Protein AF-A0A9P1DYK0-F1 (afdb_monomer)

Radius of gyration: 16.34 Å; Cα contacts (8 Å, |Δi|>4): 117; chains: 1; bounding box: 42×25×47 Å

Sequence (103 aa):
MLKLMVKHSKHFVEVVMWDDVSSKLIGKPADDLSDSLSLETLSPSDVHNDVLDLIGREFIFKVGNRKFNTLTNQNEYTIATFSENAEKIKELKESVQEEVFEV

Solvent-accessible surface area (backbone atoms only — not comparable to full-atom values): 6379 Å² total; per-residue (Å²): 111,45,76,48,81,43,80,54,95,94,45,75,40,41,35,35,26,49,47,78,50,37,17,63,73,63,71,44,62,53,66,66,52,51,64,73,62,51,90,85,64,96,64,84,75,56,71,52,52,52,58,53,67,52,61,92,63,73,71,49,71,42,70,69,46,79,44,77,37,80,90,76,73,41,57,38,33,33,45,67,46,73,45,68,56,62,69,61,53,50,54,53,55,57,65,66,69,65,77,75,81,84,130

Foldseek 3Di:
DDWDFDDDPPDTAIEDEDQVAVCVQLVHHPVVLVVLVPPPDPDPDDSVVSVVVCPPADKDFDFPDWDQDPVVRGIYTYTPHIDRPPVVVVVVVVVVVPPPDDD

Structure (mmCIF, N/CA/C/O backbone):
data_AF-A0A9P1DYK0-F1
#
_entry.id   AF-A0A9P1DYK0-F1
#
loop_
_atom_site.group_PDB
_atom_site.id
_atom_site.type_symbol
_atom_site.label_atom_id
_atom_site.label_alt_id
_atom_site.label_comp_id
_atom_site.label_asym_id
_atom_site.label_entity_id
_atom_site.label_seq_id
_atom_site.pdbx_PDB_ins_code
_atom_site.Cartn_x
_atom_site.Cartn_y
_atom_site.Cartn_z
_atom_site.occupancy
_atom_site.B_iso_or_equiv
_atom_site.auth_seq_id
_atom_site.auth_comp_id
_atom_site.auth_asym_id
_atom_site.auth_atom_id
_atom_site.pdbx_PDB_model_num
ATOM 1 N N . MET A 1 1 ? 11.215 -0.598 -4.370 1.00 80.31 1 MET A N 1
ATOM 2 C CA . MET A 1 1 ? 10.425 -0.435 -3.126 1.00 80.31 1 MET A CA 1
ATOM 3 C C . MET A 1 1 ? 9.623 0.853 -3.216 1.00 80.31 1 MET A C 1
ATOM 5 O O . MET A 1 1 ? 10.209 1.887 -3.515 1.00 80.31 1 MET A O 1
ATOM 9 N N . LEU A 1 2 ? 8.317 0.805 -2.940 1.00 85.00 2 LEU A N 1
ATOM 10 C CA . LEU A 1 2 ? 7.422 1.967 -2.955 1.00 85.00 2 LEU A CA 1
ATOM 11 C C . LEU A 1 2 ? 7.019 2.357 -1.528 1.00 85.00 2 LEU A C 1
ATOM 13 O O . LEU A 1 2 ? 6.653 1.500 -0.723 1.00 85.00 2 LEU A O 1
ATOM 17 N N . LYS A 1 3 ? 7.051 3.654 -1.220 1.00 88.19 3 LYS A N 1
ATOM 18 C CA . LYS A 1 3 ? 6.586 4.210 0.056 1.00 88.19 3 LYS A CA 1
ATOM 19 C C . LYS A 1 3 ? 5.471 5.218 -0.210 1.00 88.19 3 LYS A C 1
ATOM 21 O O . LYS A 1 3 ? 5.655 6.119 -1.022 1.00 88.19 3 LYS A O 1
ATOM 26 N N . LEU A 1 4 ? 4.331 5.060 0.462 1.00 87.25 4 LEU A N 1
ATOM 27 C CA . LEU A 1 4 ? 3.150 5.910 0.288 1.00 87.25 4 LEU A CA 1
ATOM 28 C C . LEU A 1 4 ? 2.633 6.419 1.633 1.00 87.25 4 LEU A C 1
ATOM 30 O O . LEU A 1 4 ? 2.727 5.738 2.654 1.00 87.25 4 LEU A O 1
ATOM 34 N N . MET A 1 5 ? 2.015 7.598 1.605 1.00 88.38 5 MET A N 1
ATOM 35 C CA . MET A 1 5 ? 1.212 8.105 2.714 1.00 88.38 5 MET A CA 1
ATOM 36 C C . MET A 1 5 ? -0.254 7.781 2.454 1.00 88.38 5 MET A C 1
ATOM 38 O O . MET A 1 5 ? -0.842 8.268 1.491 1.00 88.38 5 MET A O 1
ATOM 42 N N . VAL A 1 6 ? -0.851 6.967 3.320 1.00 88.25 6 VAL A N 1
ATOM 43 C CA . VAL A 1 6 ? -2.245 6.532 3.193 1.00 88.25 6 VAL A CA 1
ATOM 44 C C . VAL A 1 6 ? -3.080 7.201 4.270 1.00 88.25 6 VAL A C 1
ATOM 46 O O . VAL A 1 6 ? -2.718 7.208 5.446 1.00 88.25 6 VAL A O 1
ATOM 49 N N . LYS A 1 7 ? -4.231 7.751 3.879 1.00 87.38 7 LYS A N 1
ATOM 50 C CA . LYS A 1 7 ? -5.224 8.253 4.827 1.00 87.38 7 LYS A CA 1
ATOM 51 C C . LYS A 1 7 ? -5.998 7.073 5.419 1.00 87.38 7 LYS A C 1
ATOM 53 O O . LYS A 1 7 ? -6.771 6.430 4.719 1.00 87.38 7 LYS A O 1
ATOM 58 N N . HIS A 1 8 ? -5.819 6.820 6.711 1.00 83.06 8 HIS A N 1
ATOM 59 C CA . HIS A 1 8 ? -6.587 5.843 7.478 1.00 83.06 8 HIS A CA 1
ATOM 60 C C . HIS A 1 8 ? -7.446 6.580 8.516 1.00 83.06 8 HIS A C 1
ATOM 62 O O . HIS A 1 8 ? -6.934 7.215 9.443 1.00 83.06 8 HIS A O 1
ATOM 68 N N . SER A 1 9 ? -8.768 6.544 8.335 1.00 77.81 9 SER A N 1
ATOM 69 C CA . SER A 1 9 ? -9.743 7.317 9.119 1.00 77.81 9 SER A CA 1
ATOM 70 C C . SER A 1 9 ? -9.430 8.827 9.131 1.00 77.81 9 SER A C 1
ATOM 72 O O . SER A 1 9 ? -9.718 9.530 8.158 1.00 77.81 9 SER A O 1
ATOM 74 N N . LYS A 1 10 ? -8.830 9.338 10.217 1.00 73.12 10 LYS A N 1
ATOM 75 C CA . LYS A 1 10 ? -8.485 10.760 10.425 1.00 73.12 10 LYS A CA 1
ATOM 76 C C . LYS A 1 10 ? -6.975 11.032 10.459 1.00 73.12 10 LYS A C 1
ATOM 78 O O . LYS A 1 10 ? -6.578 12.178 10.656 1.00 73.12 10 LYS A O 1
ATOM 83 N N . HIS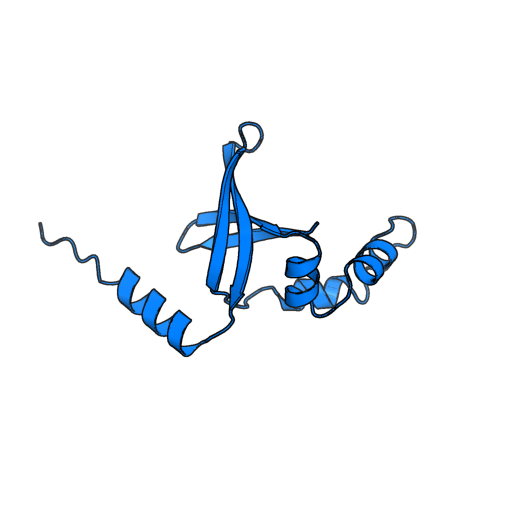 A 1 11 ? -6.139 10.014 10.266 1.00 79.62 11 HIS A N 1
ATOM 84 C CA . HIS A 1 11 ? -4.685 10.139 10.329 1.00 79.62 11 HIS A CA 1
ATOM 85 C C . HIS A 1 11 ? -4.037 9.623 9.051 1.00 79.62 11 HIS A C 1
ATOM 87 O O . HIS A 1 11 ? -4.601 8.792 8.339 1.00 79.62 11 HIS A O 1
ATOM 93 N N . PHE A 1 12 ? -2.841 10.121 8.765 1.00 84.81 12 PHE A N 1
ATOM 94 C CA . PHE A 1 12 ? -2.010 9.566 7.711 1.00 84.81 12 PHE A CA 1
ATOM 95 C C . PHE A 1 12 ? -1.036 8.569 8.321 1.00 84.81 12 PHE A C 1
ATOM 97 O O . PHE A 1 12 ? -0.446 8.832 9.370 1.00 84.81 12 PHE A O 1
ATOM 104 N N . VAL A 1 13 ? -0.896 7.426 7.666 1.00 86.75 13 VAL A N 1
ATOM 105 C CA . VAL A 1 13 ? 0.063 6.389 8.030 1.00 86.75 13 VAL A CA 1
ATOM 106 C C . VAL A 1 13 ? 1.009 6.153 6.870 1.00 86.75 13 VAL A C 1
ATOM 108 O O . VAL A 1 13 ? 0.618 6.230 5.703 1.00 86.75 13 VAL A O 1
ATOM 111 N N . GLU A 1 14 ? 2.256 5.860 7.206 1.00 89.88 14 GLU A N 1
ATOM 112 C CA . GLU A 1 14 ? 3.271 5.528 6.224 1.00 89.88 14 GLU A CA 1
ATOM 113 C C . GLU A 1 14 ? 3.208 4.031 5.929 1.00 89.88 14 GLU A C 1
ATOM 115 O O . GLU A 1 14 ? 3.288 3.197 6.837 1.00 89.88 14 GLU A O 1
ATOM 120 N N . VAL A 1 15 ? 3.055 3.684 4.655 1.00 91.00 15 VAL A N 1
ATOM 121 C CA . VAL A 1 15 ? 3.057 2.296 4.199 1.00 91.00 15 VAL A CA 1
ATOM 122 C C . VAL A 1 15 ? 4.223 2.055 3.254 1.00 91.00 15 VAL A C 1
ATOM 124 O O . VAL A 1 15 ? 4.566 2.906 2.434 1.00 91.00 15 VAL A O 1
ATOM 127 N N . VAL A 1 16 ? 4.823 0.876 3.364 1.00 91.94 16 VAL A N 1
ATOM 128 C CA . VAL A 1 16 ? 5.938 0.437 2.525 1.00 91.94 16 VAL A CA 1
ATOM 129 C C . VAL A 1 16 ? 5.557 -0.857 1.827 1.00 91.94 16 VAL A C 1
ATOM 131 O O . VAL A 1 16 ? 5.065 -1.797 2.451 1.00 91.94 16 VAL A O 1
ATOM 134 N N . MET A 1 17 ? 5.799 -0.900 0.524 1.00 92.19 17 MET A N 1
ATOM 135 C CA . MET A 1 17 ? 5.547 -2.041 -0.342 1.00 92.19 17 MET A CA 1
ATOM 136 C C . MET A 1 17 ? 6.842 -2.480 -1.023 1.00 92.19 17 MET A C 1
ATOM 138 O O . MET A 1 17 ? 7.613 -1.663 -1.538 1.00 92.19 17 MET A O 1
ATOM 142 N N . TRP A 1 18 ? 7.072 -3.791 -1.026 1.00 90.81 18 TRP A N 1
ATOM 143 C CA . TRP A 1 18 ? 8.130 -4.414 -1.818 1.00 90.81 18 TRP A CA 1
ATOM 144 C C . TRP A 1 18 ? 7.724 -4.491 -3.289 1.00 90.81 18 TRP A C 1
ATOM 146 O O . TRP A 1 18 ? 6.582 -4.183 -3.643 1.00 90.81 18 TRP A O 1
ATOM 156 N N . ASP A 1 19 ? 8.676 -4.820 -4.155 1.00 88.88 19 ASP A N 1
ATOM 157 C CA . ASP A 1 19 ? 8.536 -4.654 -5.605 1.00 88.88 19 ASP A CA 1
ATOM 158 C C . ASP A 1 19 ? 7.379 -5.476 -6.178 1.00 88.88 19 ASP A C 1
ATOM 160 O O . ASP A 1 19 ? 6.580 -4.959 -6.950 1.00 88.88 19 ASP A O 1
ATOM 164 N N . ASP A 1 20 ? 7.195 -6.706 -5.704 1.00 90.06 20 ASP A N 1
ATOM 165 C CA . ASP A 1 20 ? 6.104 -7.592 -6.110 1.00 90.06 20 ASP A CA 1
ATOM 166 C C . ASP A 1 20 ? 4.708 -7.015 -5.815 1.00 90.06 20 ASP A C 1
ATOM 168 O O . ASP A 1 20 ? 3.787 -7.148 -6.625 1.00 90.06 20 ASP A O 1
ATOM 172 N N . VAL A 1 21 ? 4.541 -6.361 -4.665 1.00 90.12 21 VAL A N 1
ATOM 173 C CA . VAL A 1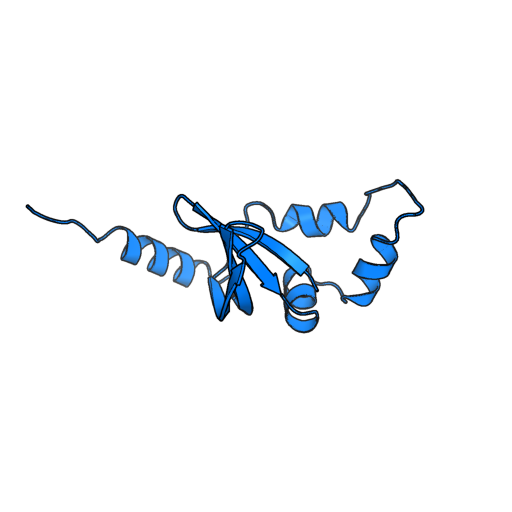 21 ? 3.283 -5.714 -4.266 1.00 90.12 21 VAL A CA 1
ATOM 174 C C . VAL A 1 21 ? 3.118 -4.369 -4.973 1.00 90.12 21 VAL A C 1
ATOM 176 O O . VAL A 1 21 ? 2.030 -4.057 -5.454 1.00 90.12 21 VAL A O 1
ATOM 179 N N . SER A 1 22 ? 4.197 -3.595 -5.080 1.00 89.31 22 SER A N 1
ATOM 180 C CA . SER A 1 22 ? 4.203 -2.269 -5.712 1.00 89.31 22 SER A CA 1
ATOM 181 C C . SER A 1 22 ? 3.864 -2.361 -7.196 1.00 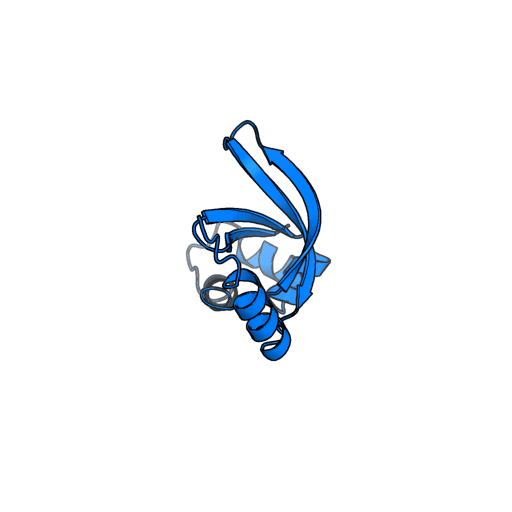89.31 22 SER A C 1
ATOM 183 O O . SER A 1 22 ? 3.032 -1.602 -7.688 1.00 89.31 22 SER A O 1
ATOM 185 N N . SER A 1 23 ? 4.442 -3.340 -7.895 1.00 88.12 23 SER A N 1
ATOM 186 C CA . SER A 1 23 ? 4.165 -3.585 -9.307 1.00 88.12 23 SER A CA 1
ATOM 187 C C . SER A 1 23 ? 2.723 -3.987 -9.561 1.00 88.12 23 SER A C 1
ATOM 189 O O . SER A 1 23 ? 2.128 -3.552 -10.541 1.00 88.12 23 SER A O 1
ATOM 191 N N . LYS A 1 24 ? 2.125 -4.779 -8.664 1.00 89.62 24 LYS A N 1
ATOM 192 C CA . LYS A 1 24 ? 0.699 -5.119 -8.753 1.00 89.62 24 LYS A CA 1
ATOM 193 C C . LYS A 1 24 ? -0.193 -3.906 -8.518 1.00 89.62 24 LYS A C 1
ATOM 195 O O . LYS A 1 24 ? -1.221 -3.798 -9.171 1.00 89.62 24 LYS A O 1
ATOM 200 N N . LEU A 1 25 ? 0.184 -3.026 -7.589 1.00 88.12 25 LEU A N 1
ATOM 201 C CA . LEU A 1 25 ? -0.591 -1.830 -7.265 1.00 88.12 25 LEU A CA 1
ATOM 202 C C . LEU A 1 25 ? -0.591 -0.826 -8.420 1.00 88.12 25 LEU A C 1
ATOM 204 O O . LEU A 1 25 ? -1.641 -0.300 -8.771 1.00 88.12 25 LEU A O 1
ATOM 208 N N . ILE A 1 26 ? 0.579 -0.582 -9.009 1.00 85.44 26 ILE A N 1
ATOM 209 C CA . ILE A 1 26 ? 0.745 0.363 -10.121 1.00 85.44 26 ILE A CA 1
ATOM 210 C C . ILE A 1 26 ? 0.334 -0.273 -11.461 1.00 85.44 26 ILE A C 1
ATOM 212 O O . ILE A 1 26 ? -0.024 0.424 -12.402 1.00 85.44 26 ILE A O 1
ATOM 216 N N . GLY A 1 27 ? 0.363 -1.605 -11.560 1.00 85.50 27 GLY A N 1
ATOM 217 C CA . GLY A 1 27 ? 0.094 -2.335 -12.800 1.00 85.50 27 GLY A CA 1
ATOM 218 C C . GLY A 1 27 ? 1.285 -2.380 -13.764 1.00 85.50 27 GLY A C 1
ATOM 219 O O . GLY A 1 27 ? 1.106 -2.746 -14.923 1.00 85.50 27 GLY A O 1
ATOM 220 N N . LYS A 1 28 ? 2.493 -2.027 -13.299 1.00 81.56 28 LYS A N 1
ATOM 221 C CA . LYS A 1 28 ? 3.738 -2.020 -14.086 1.00 81.56 28 LYS A CA 1
ATOM 222 C C . LYS A 1 28 ? 4.888 -2.711 -13.341 1.00 81.56 28 LYS A C 1
ATOM 224 O O . LYS A 1 28 ? 4.946 -2.628 -12.111 1.00 81.56 28 LYS A O 1
ATOM 229 N N . PRO A 1 29 ? 5.812 -3.388 -14.043 1.00 81.50 29 PRO A N 1
ATOM 230 C CA . PRO A 1 29 ? 7.048 -3.902 -13.453 1.00 81.50 29 PRO A CA 1
ATOM 231 C C . PRO A 1 29 ? 7.835 -2.817 -12.701 1.00 81.50 29 PRO A C 1
ATOM 233 O O . PRO A 1 29 ? 7.821 -1.649 -13.079 1.00 81.50 29 PRO A O 1
ATOM 236 N N . ALA A 1 30 ? 8.515 -3.197 -11.618 1.00 74.75 30 ALA A N 1
ATOM 237 C CA . ALA A 1 30 ? 9.283 -2.259 -10.796 1.00 74.75 30 ALA A CA 1
ATOM 238 C C . ALA A 1 30 ? 10.482 -1.666 -11.555 1.00 74.75 30 ALA A C 1
ATOM 240 O O . ALA A 1 30 ? 10.829 -0.508 -11.328 1.00 74.75 30 ALA A O 1
ATOM 241 N N . ASP A 1 31 ? 11.058 -2.437 -12.478 1.00 72.81 31 ASP A N 1
ATOM 242 C CA . ASP A 1 31 ? 12.184 -2.019 -13.316 1.00 72.81 31 ASP A CA 1
ATOM 243 C C . ASP A 1 31 ? 11.782 -0.851 -14.237 1.00 72.81 31 ASP A C 1
ATOM 245 O O . ASP A 1 31 ? 12.443 0.187 -14.240 1.00 72.81 31 ASP A O 1
ATOM 249 N N . ASP A 1 32 ? 10.612 -0.940 -14.883 1.00 67.81 32 ASP A N 1
ATOM 250 C CA . ASP A 1 32 ? 10.065 0.124 -15.744 1.00 67.81 32 ASP A CA 1
ATOM 251 C C . ASP A 1 32 ? 9.817 1.436 -14.971 1.00 67.81 32 ASP A C 1
ATOM 253 O O . ASP A 1 32 ? 9.945 2.543 -15.508 1.00 67.81 32 ASP A O 1
ATOM 257 N N . LEU A 1 33 ? 9.465 1.324 -13.684 1.00 65.38 33 LEU A N 1
ATOM 258 C CA . LEU A 1 33 ? 9.254 2.469 -12.794 1.00 65.38 33 LEU A CA 1
ATOM 259 C C . LEU A 1 33 ? 10.579 3.101 -12.351 1.00 65.38 33 LEU A C 1
ATOM 261 O O . LEU A 1 33 ? 10.661 4.323 -12.239 1.00 65.38 33 LEU A O 1
ATOM 265 N N . SER A 1 34 ? 11.609 2.288 -12.105 1.00 64.88 34 SER A N 1
ATOM 266 C CA . SER A 1 34 ? 12.939 2.751 -11.694 1.00 64.88 34 SER A CA 1
ATOM 267 C C . SER A 1 34 ? 13.641 3.524 -12.813 1.00 64.88 34 SER A C 1
ATOM 269 O O . SER A 1 34 ? 14.200 4.599 -12.575 1.00 64.88 34 SER A O 1
ATOM 271 N N . ASP A 1 35 ? 13.558 3.025 -14.044 1.00 60.72 35 ASP A N 1
ATOM 272 C CA . ASP A 1 35 ? 14.176 3.665 -15.208 1.00 60.72 35 ASP A CA 1
ATOM 273 C C . ASP A 1 35 ? 13.524 5.021 -15.517 1.00 60.72 35 ASP A C 1
ATOM 275 O O . ASP A 1 35 ? 14.208 6.000 -15.813 1.00 60.72 35 ASP A O 1
ATOM 279 N N . SER A 1 36 ? 12.207 5.122 -15.327 1.00 55.22 36 SER A N 1
ATOM 280 C CA . SER A 1 36 ? 11.436 6.356 -15.532 1.00 55.22 36 SER A CA 1
ATOM 281 C C . SER A 1 36 ? 11.649 7.421 -14.444 1.00 55.22 36 SER A C 1
ATOM 283 O O . SER A 1 36 ? 11.386 8.600 -14.673 1.00 55.22 36 SER A O 1
ATOM 285 N N . LEU A 1 37 ? 12.099 7.022 -13.248 1.00 58.28 37 LEU A N 1
ATOM 286 C CA . LEU A 1 37 ? 12.378 7.912 -12.110 1.00 58.28 37 LEU A CA 1
ATOM 287 C C . LEU A 1 37 ? 13.855 8.332 -12.026 1.00 58.28 37 LEU A C 1
ATOM 289 O O . LEU A 1 37 ? 14.225 9.114 -11.145 1.00 58.28 37 LEU A O 1
ATOM 293 N N . SER A 1 38 ? 14.7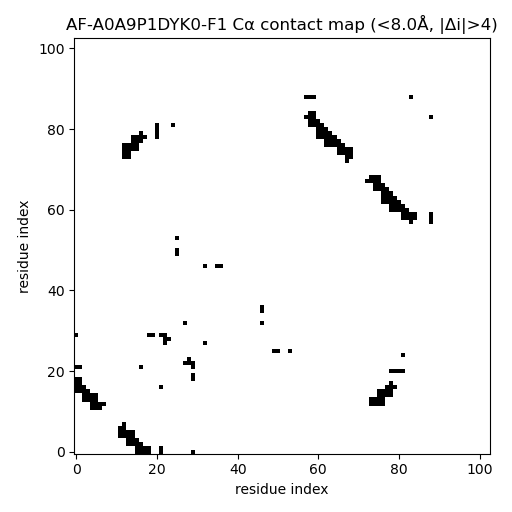00 7.827 -12.930 1.00 52.38 38 SER A N 1
ATOM 294 C CA . SER A 1 38 ? 16.119 8.171 -12.998 1.00 52.38 38 SER A CA 1
ATOM 295 C C . SER A 1 38 ? 16.288 9.660 -13.342 1.00 52.38 38 SER A C 1
ATOM 297 O O . SER A 1 38 ? 15.909 10.143 -14.405 1.00 52.38 38 SER A O 1
ATOM 299 N N . LEU A 1 39 ? 16.833 10.390 -12.371 1.00 52.50 39 LEU A N 1
ATOM 300 C CA . LEU A 1 39 ? 16.773 11.840 -12.128 1.00 52.50 39 LEU A CA 1
ATOM 301 C C . LEU A 1 39 ? 17.417 12.792 -13.165 1.00 52.50 39 LEU A C 1
ATOM 303 O O . LEU A 1 39 ? 17.614 13.963 -12.844 1.00 52.50 39 LEU A O 1
ATOM 307 N N . GLU A 1 40 ? 17.730 12.366 -14.391 1.00 48.44 40 GLU A N 1
ATOM 308 C CA . GLU A 1 40 ? 18.423 13.228 -15.374 1.00 48.44 40 GLU A CA 1
ATOM 309 C C . GLU A 1 40 ? 17.527 13.849 -16.456 1.00 48.44 40 GLU A C 1
ATOM 311 O O . GLU A 1 40 ? 17.956 14.761 -17.163 1.00 48.44 40 GLU A O 1
ATOM 316 N N . THR A 1 41 ? 16.255 13.466 -16.544 1.00 46.19 41 THR A N 1
ATOM 317 C CA . THR A 1 41 ? 15.313 14.080 -17.491 1.00 46.19 41 THR A CA 1
ATOM 318 C C . THR A 1 41 ? 14.056 14.546 -16.777 1.00 46.19 41 THR A C 1
ATOM 320 O O . THR A 1 41 ? 13.131 13.784 -16.513 1.00 46.19 41 THR A O 1
ATOM 323 N N . LEU A 1 42 ? 14.030 15.846 -16.477 1.00 48.16 42 LEU A N 1
ATOM 324 C CA . LEU A 1 42 ? 12.846 16.595 -16.063 1.00 48.16 42 LEU A CA 1
ATOM 325 C C . LEU A 1 42 ? 11.793 16.573 -17.182 1.00 48.16 42 LEU A C 1
ATOM 327 O O . LEU A 1 42 ? 11.660 17.507 -17.969 1.00 48.16 42 LEU A O 1
ATOM 331 N N . SER A 1 43 ? 11.022 15.497 -17.248 1.00 51.66 43 SER A N 1
ATOM 332 C CA . SER A 1 43 ? 9.649 15.516 -17.744 1.00 51.66 43 SER A CA 1
ATOM 333 C C . SER A 1 43 ? 8.868 14.444 -16.988 1.00 51.66 43 SER A C 1
ATOM 335 O O . SER A 1 43 ? 9.006 13.260 -17.281 1.00 51.66 43 SER A O 1
ATOM 337 N N . PRO A 1 44 ? 8.082 14.829 -15.968 1.00 53.94 44 PRO A N 1
ATOM 338 C CA . PRO A 1 44 ? 7.269 13.898 -15.198 1.00 53.94 44 PRO A CA 1
ATOM 339 C C . PRO A 1 44 ? 6.026 13.531 -16.018 1.00 53.94 44 PRO A C 1
ATOM 341 O O . PRO A 1 44 ? 4.943 14.010 -15.703 1.00 53.94 44 PRO A O 1
ATOM 344 N N . SER A 1 45 ? 6.160 12.791 -17.124 1.00 59.91 45 SER A N 1
ATOM 345 C CA . SER A 1 45 ? 5.050 12.715 -18.091 1.00 59.91 45 SER A CA 1
ATOM 346 C C . SER A 1 45 ? 4.252 11.419 -18.145 1.00 59.91 45 SER A C 1
ATOM 348 O O . SER A 1 45 ? 3.137 11.496 -18.635 1.00 59.91 45 SER A O 1
ATOM 350 N N . ASP A 1 46 ? 4.687 10.287 -17.577 1.00 54.62 46 ASP A N 1
ATOM 351 C CA . ASP A 1 46 ? 3.865 9.056 -17.643 1.00 54.62 46 ASP A CA 1
ATOM 352 C C . ASP A 1 46 ? 3.781 8.297 -16.313 1.00 54.62 46 ASP A C 1
ATOM 354 O O . ASP A 1 46 ? 2.686 8.086 -15.799 1.00 54.62 46 ASP A O 1
ATOM 358 N N . VAL A 1 47 ? 4.913 8.004 -15.662 1.00 56.03 47 VAL A N 1
ATOM 359 C CA . VAL A 1 47 ? 4.915 7.348 -14.333 1.00 56.03 47 VAL A CA 1
ATOM 360 C C . VAL A 1 47 ? 4.317 8.232 -13.238 1.00 56.03 47 VAL A C 1
ATOM 362 O O . VAL A 1 47 ? 3.722 7.737 -12.281 1.00 56.03 47 VAL A O 1
ATOM 365 N N . HIS A 1 48 ? 4.415 9.555 -13.393 1.00 63.59 48 HIS A N 1
ATOM 366 C CA . HIS A 1 48 ? 3.712 10.479 -12.512 1.00 63.59 48 HIS A CA 1
ATOM 367 C C . HIS A 1 48 ? 2.196 10.273 -12.606 1.00 63.59 48 HIS A C 1
ATOM 369 O O . HIS A 1 48 ? 1.546 10.213 -11.571 1.00 63.59 48 HIS A O 1
ATOM 375 N N . ASN A 1 49 ? 1.651 10.068 -13.809 1.00 65.81 49 ASN A N 1
ATOM 376 C CA . ASN A 1 49 ? 0.221 9.826 -13.995 1.00 65.81 49 ASN A CA 1
ATOM 377 C C . ASN A 1 49 ? -0.204 8.478 -13.399 1.00 65.81 49 ASN A C 1
ATOM 379 O O . ASN A 1 49 ? -1.184 8.443 -12.666 1.00 65.81 49 ASN A O 1
ATOM 383 N N . ASP A 1 50 ? 0.576 7.408 -13.590 1.00 71.69 50 ASP A N 1
ATOM 384 C CA . ASP A 1 50 ? 0.226 6.088 -13.034 1.00 71.69 50 ASP A CA 1
ATOM 385 C C . ASP A 1 50 ? 0.175 6.089 -11.493 1.00 71.69 50 ASP A C 1
ATOM 387 O O . ASP A 1 50 ? -0.654 5.419 -10.878 1.00 71.69 50 ASP A O 1
ATOM 391 N N . VAL A 1 51 ? 1.071 6.844 -10.844 1.00 74.06 51 VAL A N 1
ATOM 392 C CA . VAL A 1 51 ? 1.076 6.990 -9.379 1.00 74.06 51 VAL A CA 1
ATOM 393 C C . VAL A 1 51 ? -0.006 7.970 -8.919 1.00 74.06 51 VAL A C 1
ATOM 395 O O . VAL A 1 51 ? -0.623 7.746 -7.876 1.00 74.06 51 VAL A O 1
ATOM 398 N N . LEU A 1 52 ? -0.272 9.036 -9.681 1.00 75.44 52 LEU A N 1
ATOM 399 C CA . LEU A 1 52 ? -1.380 9.955 -9.411 1.00 75.44 52 LEU A CA 1
ATOM 400 C C . LEU A 1 52 ? -2.741 9.256 -9.522 1.00 75.44 52 LEU A C 1
ATOM 402 O O . LEU A 1 52 ? -3.628 9.570 -8.733 1.00 75.44 52 LEU A O 1
ATOM 406 N N . ASP A 1 53 ? -2.888 8.265 -10.402 1.00 81.25 53 ASP A N 1
ATOM 407 C CA . ASP A 1 53 ? -4.108 7.459 -10.538 1.00 81.25 53 ASP A CA 1
ATOM 408 C C . ASP A 1 53 ? -4.418 6.630 -9.282 1.00 81.25 53 ASP A C 1
ATOM 410 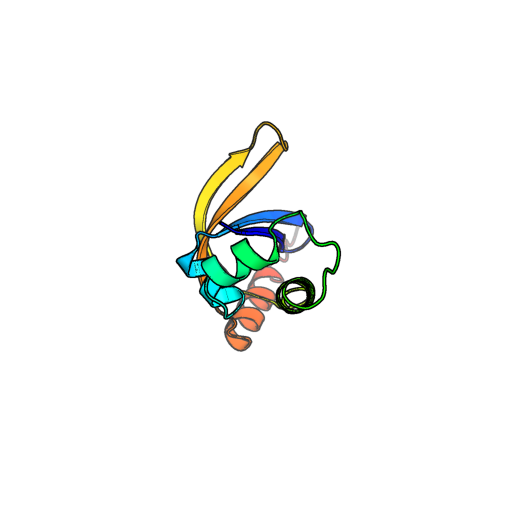O O . ASP A 1 53 ? -5.549 6.183 -9.082 1.00 81.25 53 ASP A O 1
ATOM 414 N N . LEU A 1 54 ? -3.442 6.433 -8.388 1.00 83.12 54 LEU A N 1
ATOM 415 C CA . LEU A 1 54 ? -3.672 5.817 -7.079 1.00 83.12 54 LEU A CA 1
ATOM 416 C C . LEU A 1 54 ? -4.310 6.790 -6.076 1.00 83.12 54 LEU A C 1
ATOM 418 O O . LEU A 1 54 ? -4.897 6.351 -5.082 1.00 83.12 54 LEU A O 1
ATOM 422 N N . ILE A 1 55 ? -4.214 8.103 -6.304 1.00 82.75 55 ILE A N 1
ATOM 423 C CA . ILE A 1 55 ? -4.770 9.113 -5.403 1.00 82.75 55 ILE A CA 1
ATOM 424 C C . ILE A 1 55 ? -6.298 9.067 -5.463 1.00 82.75 55 ILE A C 1
ATOM 426 O O . ILE A 1 55 ? -6.914 9.141 -6.519 1.00 82.75 55 ILE A O 1
ATOM 430 N N . GLY A 1 56 ? -6.926 8.972 -4.291 1.00 81.38 56 GLY A N 1
ATOM 431 C CA . GLY A 1 56 ? -8.385 8.908 -4.168 1.00 81.38 56 GLY A CA 1
ATOM 432 C C . GLY A 1 56 ? -8.968 7.502 -4.323 1.00 81.38 56 GLY A C 1
ATOM 433 O O . GLY A 1 56 ? -10.160 7.326 -4.076 1.00 81.38 56 GLY A O 1
ATOM 434 N N . ARG A 1 57 ? -8.148 6.498 -4.658 1.00 87.62 57 ARG A N 1
ATOM 435 C CA . ARG A 1 57 ? -8.559 5.090 -4.634 1.00 87.62 57 ARG A CA 1
ATOM 436 C C . ARG A 1 57 ? -8.486 4.523 -3.221 1.00 87.62 57 ARG A C 1
ATOM 438 O O . ARG A 1 57 ? -7.674 4.938 -2.393 1.00 87.62 57 ARG A O 1
ATOM 445 N N . GLU A 1 58 ? -9.358 3.560 -2.952 1.00 89.06 58 GLU A N 1
ATOM 446 C CA . GLU A 1 58 ? -9.474 2.909 -1.652 1.00 89.06 58 GLU A CA 1
ATOM 447 C C . GLU A 1 58 ? -9.042 1.452 -1.748 1.00 89.06 58 GLU A C 1
ATOM 449 O O . GLU A 1 58 ? -9.434 0.726 -2.659 1.00 89.06 58 GLU A O 1
ATOM 454 N N . PHE A 1 59 ? -8.242 1.025 -0.775 1.00 90.12 59 PHE A N 1
ATOM 455 C CA . PHE A 1 59 ? -7.651 -0.303 -0.752 1.00 90.12 59 PHE A CA 1
ATOM 456 C C . PHE A 1 59 ? -7.766 -0.903 0.644 1.00 90.12 59 PHE A C 1
ATOM 458 O O . PHE A 1 59 ? -7.614 -0.219 1.657 1.00 90.12 59 PHE A O 1
ATOM 465 N N . ILE A 1 60 ? -7.962 -2.215 0.694 1.00 90.75 60 ILE A N 1
ATOM 466 C CA . ILE A 1 60 ? -7.794 -3.016 1.902 1.00 90.75 60 ILE A CA 1
ATOM 467 C C . ILE A 1 60 ? -6.367 -3.543 1.899 1.00 90.75 60 ILE A C 1
ATOM 469 O O . ILE A 1 60 ? -6.015 -4.373 1.062 1.00 90.75 60 ILE A O 1
ATOM 473 N N . PHE A 1 61 ? -5.558 -3.105 2.857 1.00 91.00 61 PHE A N 1
ATOM 474 C CA . PHE A 1 61 ? -4.184 -3.570 3.008 1.00 91.00 61 PHE A CA 1
ATOM 475 C C . PHE A 1 61 ? -4.077 -4.680 4.055 1.00 91.00 61 PHE A C 1
ATOM 477 O O . PHE A 1 61 ? -4.546 -4.540 5.183 1.00 91.00 61 PHE A O 1
ATOM 484 N N . LYS A 1 62 ? -3.388 -5.771 3.710 1.00 90.56 62 LYS A N 1
ATOM 485 C CA . LYS A 1 62 ? -2.907 -6.751 4.687 1.00 90.56 62 LYS A CA 1
ATOM 486 C C . LYS A 1 62 ? -1.496 -6.359 5.110 1.00 90.56 62 LYS A C 1
ATOM 488 O O . LYS A 1 62 ? -0.551 -6.476 4.329 1.00 90.56 62 LYS A O 1
ATOM 493 N N . VAL A 1 63 ? -1.360 -5.916 6.353 1.00 90.31 63 VAL A N 1
ATOM 494 C CA . VAL A 1 63 ? -0.072 -5.541 6.945 1.00 90.31 63 VAL A CA 1
ATOM 495 C C . VAL A 1 63 ? 0.711 -6.803 7.313 1.00 90.31 63 VAL A C 1
ATOM 497 O O . VAL A 1 63 ? 0.185 -7.690 7.981 1.00 90.31 63 VAL A O 1
ATOM 500 N N . GLY A 1 64 ? 1.963 -6.882 6.869 1.00 85.44 64 GLY A N 1
ATOM 501 C CA . GLY A 1 64 ? 2.900 -7.944 7.235 1.00 85.44 64 GLY A CA 1
ATOM 502 C C . GLY A 1 64 ? 3.726 -7.608 8.476 1.00 85.44 64 GLY A C 1
ATOM 503 O O . GLY A 1 64 ? 3.911 -8.461 9.338 1.00 85.44 64 GLY A O 1
ATOM 504 N N . ASN A 1 65 ? 4.205 -6.367 8.589 1.00 89.31 65 ASN A N 1
ATOM 505 C CA . ASN A 1 65 ? 4.992 -5.913 9.734 1.00 89.31 65 ASN A CA 1
ATOM 506 C C . ASN A 1 65 ? 4.682 -4.448 10.064 1.00 89.31 65 ASN A C 1
ATOM 508 O O . ASN A 1 65 ? 4.316 -3.670 9.184 1.00 89.31 65 ASN A O 1
ATOM 512 N N . ARG A 1 66 ? 4.854 -4.072 11.330 1.00 89.81 66 ARG A N 1
ATOM 513 C CA . ARG A 1 66 ? 4.756 -2.699 11.821 1.00 89.81 66 ARG A CA 1
ATOM 514 C C . ARG A 1 66 ? 6.060 -2.343 12.517 1.00 89.81 66 ARG A C 1
ATOM 516 O O . ARG A 1 66 ? 6.460 -3.012 13.466 1.00 89.81 66 ARG A O 1
ATOM 523 N N . LYS A 1 67 ? 6.677 -1.243 12.101 1.00 90.00 67 LYS A N 1
ATOM 524 C CA . LYS A 1 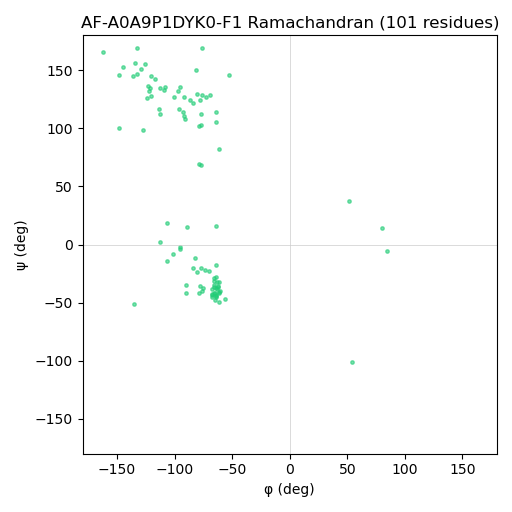67 ? 7.875 -0.686 12.725 1.00 90.00 67 LYS A CA 1
ATOM 525 C C . LYS A 1 67 ? 7.607 0.751 13.140 1.00 90.00 67 LYS A C 1
ATOM 527 O O . LYS A 1 67 ? 7.022 1.519 12.390 1.00 90.00 67 LYS A O 1
ATOM 532 N N . PHE A 1 68 ? 8.037 1.132 14.335 1.00 86.31 68 PHE A N 1
ATOM 533 C CA . PHE A 1 68 ? 8.032 2.538 14.718 1.00 86.31 68 PHE A CA 1
ATOM 534 C C . PHE A 1 68 ? 9.297 3.211 14.183 1.00 86.31 68 PHE A C 1
ATOM 536 O O . PHE A 1 68 ? 10.411 2.777 14.487 1.00 86.31 68 PHE A O 1
ATOM 543 N N . ASN A 1 69 ? 9.130 4.248 13.370 1.00 82.75 69 ASN A N 1
ATOM 544 C CA . ASN A 1 69 ? 10.224 5.059 12.870 1.00 82.75 69 ASN A CA 1
ATOM 545 C C . ASN A 1 69 ? 10.461 6.224 13.838 1.00 82.75 69 ASN A C 1
ATOM 547 O O . ASN A 1 69 ? 9.666 7.158 13.925 1.00 82.75 69 ASN A O 1
ATOM 551 N N . THR A 1 70 ? 11.568 6.161 14.576 1.00 85.00 70 THR A N 1
ATOM 552 C CA . THR A 1 70 ? 11.941 7.175 15.570 1.00 85.00 70 THR A CA 1
ATOM 553 C C . THR A 1 70 ? 12.352 8.508 14.947 1.00 85.00 70 THR A C 1
ATOM 555 O O . THR A 1 70 ? 12.247 9.530 15.615 1.00 85.00 70 THR A O 1
ATOM 558 N N . LEU A 1 71 ? 12.789 8.522 13.682 1.00 85.75 71 LEU A N 1
ATOM 559 C CA . LEU A 1 71 ? 13.192 9.745 12.980 1.00 85.75 71 LEU A CA 1
ATOM 560 C C . LEU A 1 71 ? 11.977 10.560 12.535 1.00 85.75 71 LEU A C 1
ATOM 562 O O . LEU A 1 71 ? 11.981 11.781 12.644 1.00 85.75 71 LEU A O 1
ATOM 566 N N . THR A 1 72 ? 10.933 9.885 12.051 1.00 79.81 72 THR A N 1
ATOM 567 C CA . THR A 1 72 ? 9.690 10.531 11.601 1.00 79.81 72 THR A CA 1
ATOM 568 C C . THR A 1 72 ? 8.610 10.560 12.682 1.00 79.81 72 THR A C 1
ATOM 570 O O . THR A 1 72 ? 7.557 11.155 12.472 1.00 79.81 72 THR A O 1
ATOM 573 N N . ASN A 1 73 ? 8.868 9.948 13.845 1.00 84.81 73 ASN A N 1
ATOM 574 C CA . ASN A 1 73 ? 7.925 9.786 14.954 1.00 84.81 73 ASN A CA 1
ATOM 575 C C . ASN A 1 73 ? 6.577 9.183 14.504 1.00 84.81 73 ASN A C 1
ATOM 577 O O . ASN A 1 73 ? 5.507 9.583 14.966 1.00 84.81 73 ASN A O 1
ATOM 581 N N . GLN A 1 74 ? 6.625 8.245 13.555 1.00 83.56 74 GLN A N 1
ATOM 582 C CA . GLN A 1 74 ? 5.454 7.644 12.916 1.00 83.56 74 GLN A CA 1
ATOM 583 C C . GLN A 1 74 ? 5.593 6.123 12.821 1.00 83.56 74 GLN A C 1
ATOM 585 O O . GLN A 1 74 ? 6.691 5.569 12.836 1.00 83.56 74 GLN A O 1
ATOM 590 N N . ASN A 1 75 ? 4.457 5.430 12.734 1.00 85.31 75 ASN A N 1
ATOM 591 C CA . ASN A 1 75 ? 4.451 4.003 12.427 1.00 85.31 75 ASN A CA 1
ATOM 592 C C . ASN A 1 75 ? 4.599 3.806 10.914 1.00 85.31 75 ASN A C 1
ATOM 594 O O . ASN A 1 75 ? 3.832 4.376 10.142 1.00 85.31 75 ASN A O 1
ATOM 598 N N . GLU A 1 76 ? 5.542 2.954 10.535 1.00 89.19 76 GLU A N 1
ATOM 599 C CA . GLU A 1 76 ? 5.738 2.433 9.190 1.00 89.19 76 GLU A CA 1
ATOM 600 C C . GLU A 1 76 ? 5.134 1.024 9.117 1.00 89.19 76 GLU A C 1
ATOM 602 O O . GLU A 1 76 ? 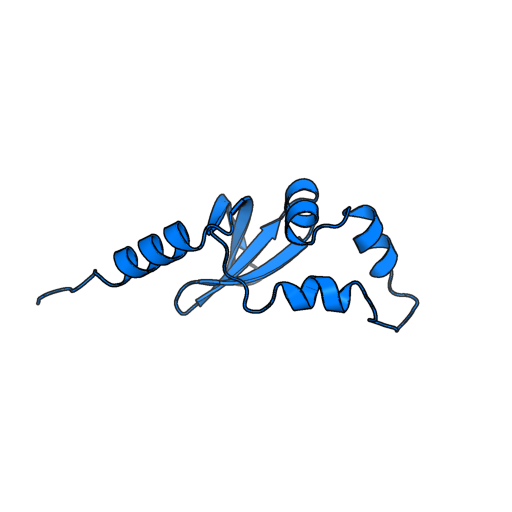5.432 0.154 9.946 1.00 89.19 76 GLU A O 1
ATOM 607 N N . TYR A 1 77 ? 4.264 0.795 8.136 1.00 90.69 77 TYR A N 1
ATOM 608 C CA . TYR A 1 77 ? 3.571 -0.475 7.940 1.00 90.69 77 TYR A CA 1
ATOM 609 C C . TYR A 1 77 ? 4.026 -1.129 6.637 1.00 90.69 77 TYR A C 1
ATOM 611 O O . TYR A 1 77 ? 3.777 -0.613 5.551 1.00 90.69 77 TYR A O 1
ATOM 619 N N . THR A 1 78 ? 4.660 -2.294 6.725 1.00 93.44 78 THR A N 1
ATOM 620 C CA . THR A 1 78 ? 4.992 -3.094 5.543 1.00 93.44 78 THR A CA 1
ATOM 621 C C . THR A 1 78 ? 3.749 -3.831 5.067 1.00 93.44 78 THR A C 1
ATOM 623 O O . THR A 1 78 ? 3.145 -4.589 5.829 1.00 93.44 78 THR A O 1
ATOM 626 N N . ILE A 1 79 ? 3.371 -3.643 3.810 1.00 93.31 79 ILE A N 1
ATOM 627 C CA . ILE A 1 79 ? 2.195 -4.269 3.209 1.00 93.31 79 ILE A CA 1
ATOM 628 C C . ILE A 1 79 ? 2.599 -5.585 2.545 1.00 93.31 79 ILE A C 1
ATOM 630 O O . ILE A 1 79 ? 3.511 -5.621 1.726 1.00 93.31 79 ILE A O 1
ATOM 634 N N . ALA A 1 80 ? 1.901 -6.666 2.895 1.00 90.88 80 ALA A N 1
ATOM 635 C CA . ALA A 1 80 ? 2.111 -7.990 2.313 1.00 90.88 80 ALA A CA 1
ATOM 636 C C . ALA A 1 80 ? 1.230 -8.234 1.076 1.00 90.88 80 ALA A C 1
ATOM 638 O O . ALA A 1 80 ? 1.628 -8.937 0.158 1.00 90.88 80 ALA A O 1
ATOM 639 N N . THR A 1 81 ? 0.009 -7.691 1.061 1.00 92.50 81 THR A N 1
ATOM 640 C CA . THR A 1 81 ? -0.907 -7.736 -0.092 1.00 92.50 81 THR A CA 1
ATOM 641 C C . THR A 1 81 ? -1.996 -6.676 0.063 1.00 92.50 81 THR A C 1
ATOM 643 O O . THR A 1 81 ? -2.212 -6.167 1.166 1.00 92.50 81 THR A O 1
ATOM 646 N N . PHE A 1 82 ? -2.721 -6.377 -1.013 1.00 92.12 82 PHE A N 1
ATOM 647 C CA . PHE A 1 82 ? -3.869 -5.472 -1.005 1.00 92.12 82 PHE A CA 1
ATOM 648 C C . PHE A 1 82 ? -5.077 -6.062 -1.754 1.00 92.12 82 PHE A C 1
ATOM 650 O O . PHE A 1 82 ? -4.961 -7.099 -2.408 1.00 92.12 82 PHE A O 1
ATOM 657 N N . SER A 1 83 ? -6.243 -5.430 -1.618 1.00 90.19 83 SER A N 1
ATOM 658 C CA . SER A 1 83 ? -7.475 -5.750 -2.349 1.00 90.19 83 SER A CA 1
ATOM 659 C C . SER A 1 83 ? -8.315 -4.492 -2.567 1.00 90.19 83 SER A C 1
ATOM 661 O O . SER A 1 83 ? -8.358 -3.624 -1.701 1.00 90.19 83 SER A O 1
ATOM 663 N N . GLU A 1 84 ? -9.016 -4.426 -3.697 1.00 87.88 84 GLU A N 1
ATOM 664 C CA . GLU A 1 84 ? -9.902 -3.318 -4.089 1.00 87.88 84 GLU A CA 1
ATOM 665 C C . GLU A 1 84 ? -11.393 -3.678 -3.984 1.00 87.88 84 GLU A C 1
ATOM 667 O O . GLU A 1 84 ? -12.242 -3.058 -4.617 1.00 87.88 84 GLU A O 1
ATOM 672 N N . ASN A 1 85 ? -11.740 -4.728 -3.235 1.00 89.00 85 ASN A N 1
ATOM 673 C CA . ASN A 1 85 ? -13.125 -5.185 -3.156 1.00 89.00 85 ASN A CA 1
ATOM 674 C C . ASN A 1 85 ? -14.021 -4.111 -2.503 1.00 89.00 85 ASN A C 1
ATOM 676 O O . ASN A 1 85 ? -13.998 -3.934 -1.284 1.00 89.00 85 ASN A O 1
ATOM 680 N N . ALA A 1 86 ? -14.823 -3.429 -3.325 1.00 84.12 86 ALA A N 1
ATOM 681 C CA . ALA A 1 86 ? -15.687 -2.327 -2.912 1.00 84.12 86 ALA A CA 1
ATOM 682 C C . ALA A 1 86 ? -16.761 -2.745 -1.894 1.00 84.12 86 ALA A C 1
ATOM 684 O O . ALA A 1 86 ? -17.050 -1.979 -0.976 1.00 84.12 86 ALA A O 1
ATOM 685 N N . GLU A 1 87 ? -17.315 -3.956 -2.012 1.00 85.62 87 GLU A N 1
ATOM 686 C CA . GLU A 1 87 ? -18.302 -4.488 -1.061 1.00 85.62 87 GLU A CA 1
ATOM 687 C C . GLU A 1 87 ? -17.662 -4.668 0.317 1.00 85.62 87 GLU A C 1
ATOM 689 O O . GLU A 1 87 ? -18.154 -4.141 1.310 1.00 85.62 87 GLU A O 1
ATOM 694 N N . LYS A 1 88 ? -16.480 -5.287 0.361 1.00 83.88 88 LYS A N 1
ATOM 695 C CA . LYS A 1 88 ? -15.727 -5.482 1.603 1.00 83.88 88 LYS A CA 1
ATOM 696 C C . LYS A 1 88 ? -15.240 -4.163 2.211 1.00 83.88 88 LYS A C 1
ATOM 698 O O . LYS A 1 88 ? -15.185 -4.030 3.430 1.00 83.88 88 LYS A O 1
ATOM 703 N N . ILE A 1 89 ? -14.876 -3.177 1.386 1.00 84.06 89 ILE A N 1
ATOM 704 C CA . ILE A 1 89 ? -14.525 -1.827 1.857 1.00 84.06 89 ILE A CA 1
ATOM 705 C C . ILE A 1 89 ? -15.744 -1.168 2.507 1.00 84.06 89 ILE A C 1
ATOM 707 O O . ILE A 1 89 ? -15.614 -0.571 3.577 1.00 84.06 89 ILE A O 1
ATOM 711 N N . LYS A 1 90 ? -16.921 -1.288 1.882 1.00 83.38 90 LYS A N 1
ATOM 712 C CA . LYS A 1 90 ? -18.175 -0.757 2.417 1.00 83.38 90 LYS A CA 1
ATOM 713 C C . LYS A 1 90 ? -18.519 -1.399 3.765 1.00 83.38 90 LYS A C 1
ATOM 715 O O . LYS A 1 90 ? -18.711 -0.667 4.730 1.00 83.38 90 LYS A O 1
ATOM 720 N N . GLU A 1 91 ? -18.479 -2.729 3.855 1.00 83.25 91 GLU A N 1
ATOM 721 C CA . GLU A 1 91 ? -18.713 -3.478 5.100 1.00 83.25 91 GLU A CA 1
ATOM 722 C C . GLU A 1 91 ? -17.758 -3.048 6.225 1.00 83.25 91 GLU A C 1
ATOM 724 O O . GLU A 1 91 ? -18.181 -2.771 7.347 1.00 83.25 91 GLU A O 1
ATOM 729 N N . LEU A 1 92 ? -16.457 -2.935 5.929 1.00 80.44 92 LEU A N 1
ATOM 730 C CA . LEU A 1 92 ? -15.461 -2.523 6.921 1.00 80.44 92 LEU A CA 1
ATOM 731 C C . LEU A 1 92 ? -15.707 -1.095 7.424 1.00 80.44 92 LEU A C 1
ATOM 733 O O . LEU A 1 92 ? -15.555 -0.833 8.615 1.00 80.44 92 LEU A O 1
ATOM 737 N N . LYS A 1 93 ? -16.116 -0.171 6.550 1.00 78.00 93 LYS A N 1
ATOM 738 C CA . LYS A 1 93 ? -16.444 1.207 6.946 1.00 78.00 93 LYS A CA 1
ATOM 739 C C . LYS A 1 93 ? -17.669 1.280 7.848 1.00 78.00 93 LYS A C 1
ATOM 741 O O . LYS A 1 93 ? -17.646 2.042 8.812 1.00 78.00 93 LYS A O 1
ATOM 746 N N . GLU A 1 94 ? -18.704 0.505 7.541 1.00 79.69 94 GLU A N 1
ATOM 747 C CA . GLU A 1 94 ? -19.928 0.433 8.345 1.00 79.69 94 GLU A CA 1
ATOM 748 C C . GLU A 1 94 ? -19.629 -0.162 9.731 1.00 79.69 94 GLU A C 1
ATOM 750 O O . GLU A 1 94 ? -20.022 0.422 10.736 1.00 79.69 94 GLU A O 1
ATOM 755 N N . SER A 1 95 ? -18.796 -1.208 9.810 1.00 68.81 95 SER A N 1
ATOM 756 C CA . SER A 1 95 ? -18.397 -1.812 11.094 1.00 68.81 95 SER A CA 1
AT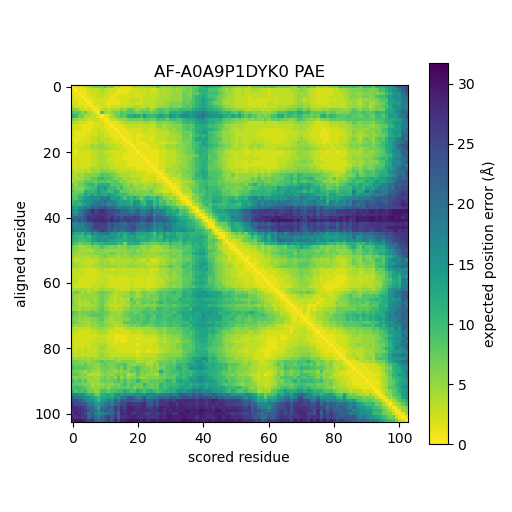OM 757 C C . SER A 1 95 ? -17.583 -0.892 12.018 1.00 68.81 95 SER A C 1
ATOM 759 O O . SER A 1 95 ? -17.636 -1.035 13.235 1.00 68.81 95 SER A O 1
ATOM 761 N N . VAL A 1 96 ? -16.825 0.065 11.467 1.00 63.16 96 VAL A N 1
ATOM 762 C CA . VAL A 1 96 ? -15.997 1.003 12.253 1.00 63.16 96 VAL A CA 1
ATOM 763 C C . VAL A 1 96 ? -16.819 2.197 12.757 1.00 63.16 96 VAL A C 1
ATOM 765 O O . VAL A 1 96 ? -16.415 2.863 13.708 1.00 63.16 96 VAL A O 1
ATOM 768 N N . GLN A 1 97 ? -17.972 2.489 12.145 1.00 55.41 97 GLN A N 1
ATOM 769 C CA . GLN A 1 97 ? -18.852 3.581 12.575 1.00 55.41 97 GLN A CA 1
ATOM 770 C C . GLN A 1 97 ? -19.772 3.210 13.752 1.00 55.41 97 GLN A C 1
ATOM 772 O O . GLN A 1 97 ? -20.342 4.113 14.359 1.00 55.41 97 GLN A O 1
ATOM 777 N N . GLU A 1 98 ? -19.880 1.929 14.118 1.00 50.31 98 GLU A N 1
ATOM 778 C CA . GLU A 1 98 ? -20.762 1.437 15.191 1.00 50.31 98 GLU A CA 1
ATOM 779 C C . GLU A 1 98 ? -20.132 1.403 16.602 1.00 50.31 98 GLU A C 1
ATOM 781 O O . GLU A 1 98 ? -20.706 0.819 17.517 1.00 50.31 98 GLU A O 1
ATOM 786 N N . GLU A 1 99 ? -19.003 2.075 16.854 1.00 45.72 99 GLU A N 1
ATOM 787 C CA . GLU A 1 99 ? -18.577 2.364 18.238 1.00 45.72 99 GLU A CA 1
ATOM 788 C C . GLU A 1 99 ? -19.363 3.566 18.803 1.00 45.72 99 GLU A C 1
ATOM 790 O O . GLU A 1 99 ? -18.839 4.663 19.009 1.00 45.72 99 GLU A O 1
ATOM 795 N N . VAL A 1 100 ? -20.663 3.365 19.045 1.00 44.81 100 VAL A N 1
ATOM 796 C CA . VAL A 1 100 ? -21.468 4.258 19.888 1.00 44.81 100 VAL A CA 1
ATOM 797 C C . VAL A 1 100 ? -21.158 3.911 21.342 1.00 44.81 100 VAL A C 1
ATOM 799 O O . VAL A 1 100 ? -21.644 2.920 21.880 1.00 44.81 100 VAL A O 1
ATOM 802 N N . PHE A 1 101 ? -20.326 4.723 21.988 1.00 44.31 101 PHE A N 1
ATOM 803 C CA . PHE A 1 101 ? -20.193 4.688 23.441 1.00 44.31 101 PHE A CA 1
ATOM 804 C C . PHE A 1 101 ? -21.404 5.404 24.050 1.00 44.31 101 PHE A C 1
ATOM 806 O O . PHE A 1 101 ? -21.470 6.634 24.031 1.00 44.31 101 PHE A O 1
ATOM 813 N N . GLU A 1 102 ? -22.371 4.646 24.568 1.00 41.25 102 GLU A N 1
ATOM 814 C CA . GLU A 1 102 ? -23.348 5.181 25.521 1.00 41.25 102 GLU A CA 1
ATOM 815 C C . GLU A 1 102 ? -22.642 5.392 26.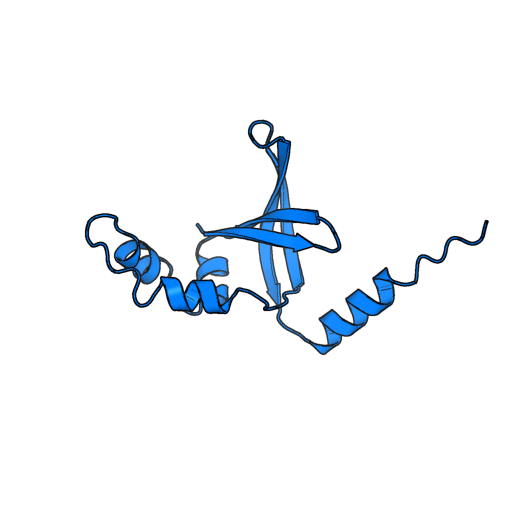872 1.00 41.25 102 GLU A C 1
ATOM 817 O O . GLU A 1 102 ? -21.962 4.491 27.370 1.00 41.25 102 GLU A O 1
ATOM 822 N N . VAL A 1 103 ? -22.752 6.609 27.417 1.00 41.22 103 VAL A N 1
ATOM 823 C CA . VAL A 1 103 ? -22.266 6.990 28.757 1.00 41.22 103 VAL A CA 1
ATOM 824 C C . VAL A 1 103 ? -23.360 6.741 29.782 1.00 41.22 103 VAL A C 1
ATOM 826 O O . VAL A 1 103 ? -24.506 7.160 29.502 1.00 41.22 103 VAL A O 1
#

Secondary structure (DSSP, 8-state):
-EEEEEEETTEEEEEEE-HHHHHHHHTS-HHHHHHHT-TT-----SHHHHHHTTTT---EEEEEEEEEETTTTEEEEEEEEEE--HHHHHHHHHHHHT-----

Mean predicted aligned error: 9.31 Å

Organism: Cuscuta europaea (NCBI:txid41803)

Nearest PDB structures (foldseek):
  6i52-assembly1_C  TM=6.729E-01  e=1.178E-03  Saccharomyces cerevisiae S288C
  8rk2-assembly1_A  TM=6.814E-01  e=1.810E-02  Homo sapiens
  8txr-assembly1_C  TM=5.659E-01  e=6.006E-02  Escherichia coli

pLDDT: mean 77.58, std 14.87, range [41.22, 93.44]

InterPro domains:
  IPR012340 Nucleic acid-binding, OB-fold [G3DSA:2.40.50.140] (1-99)